Protein AF-X0RQN9-F1 (afdb_monomer_lite)

Structure (mmCIF, N/CA/C/O backbone):
data_AF-X0RQN9-F1
#
_entry.id   AF-X0RQN9-F1
#
loop_
_atom_site.group_PDB
_atom_site.id
_atom_site.type_symbol
_atom_site.label_atom_id
_atom_site.label_alt_id
_atom_site.label_comp_id
_atom_site.label_asym_id
_atom_site.label_entity_id
_atom_site.label_seq_id
_atom_site.pdbx_PDB_ins_code
_atom_site.Cartn_x
_atom_site.Cartn_y
_atom_site.Cartn_z
_atom_site.occupancy
_atom_site.B_iso_or_equiv
_atom_site.auth_seq_id
_atom_site.auth_comp_id
_atom_site.auth_asym_id
_atom_site.auth_atom_id
_atom_site.pdbx_PDB_model_num
ATOM 1 N N . MET A 1 1 ? -8.959 -24.085 -19.418 1.00 45.12 1 MET A N 1
ATOM 2 C CA . MET A 1 1 ? -8.155 -24.184 -18.183 1.00 45.12 1 MET A CA 1
ATOM 3 C C . MET A 1 1 ? -7.541 -22.819 -17.934 1.00 45.12 1 MET A C 1
ATOM 5 O O . MET A 1 1 ? -6.724 -22.394 -18.739 1.00 45.12 1 MET A O 1
ATOM 9 N N . GLY A 1 2 ? -8.014 -22.085 -16.922 1.00 58.19 2 GLY A N 1
ATOM 10 C CA . GLY A 1 2 ? -7.376 -20.827 -16.530 1.00 58.19 2 GLY A CA 1
ATOM 11 C C . GLY A 1 2 ? -5.962 -21.131 -16.048 1.00 58.19 2 GLY A C 1
ATOM 12 O O . GLY A 1 2 ? -5.771 -22.108 -15.331 1.00 58.19 2 GLY A O 1
ATOM 13 N N . ALA A 1 3 ? -4.971 -20.367 -16.499 1.00 63.06 3 ALA A N 1
ATOM 14 C CA . ALA A 1 3 ? -3.603 -20.547 -16.037 1.00 63.06 3 ALA A CA 1
ATOM 15 C C . ALA A 1 3 ? -3.561 -20.299 -14.524 1.00 63.06 3 ALA A C 1
ATOM 17 O O . ALA A 1 3 ? -3.733 -19.164 -14.081 1.00 63.06 3 ALA A O 1
ATOM 18 N N . THR A 1 4 ? -3.349 -21.352 -13.740 1.00 63.25 4 THR A N 1
ATOM 19 C CA . THR A 1 4 ? -3.060 -21.237 -12.314 1.00 63.25 4 THR A CA 1
ATOM 20 C C . THR A 1 4 ? -1.714 -20.528 -12.175 1.00 63.25 4 THR A C 1
ATOM 22 O O . THR A 1 4 ? -0.659 -21.123 -12.389 1.00 63.25 4 THR A O 1
ATOM 25 N N . ARG A 1 5 ? -1.740 -19.217 -11.912 1.00 66.25 5 ARG A N 1
ATOM 26 C CA . ARG A 1 5 ? -0.544 -18.418 -11.617 1.00 66.25 5 ARG A CA 1
ATOM 27 C C . ARG A 1 5 ? -0.232 -18.512 -10.127 1.00 66.25 5 ARG A C 1
ATOM 29 O O . ARG A 1 5 ? -0.286 -17.513 -9.417 1.00 66.25 5 ARG A O 1
ATOM 36 N N . ASP A 1 6 ? 0.093 -19.716 -9.674 1.00 73.88 6 ASP A N 1
ATOM 37 C CA . ASP A 1 6 ? 0.598 -19.928 -8.321 1.00 73.88 6 ASP A CA 1
ATOM 38 C C . ASP A 1 6 ? 2.067 -19.509 -8.298 1.00 73.88 6 ASP A C 1
ATOM 40 O O . ASP A 1 6 ? 2.965 -20.241 -8.715 1.00 73.88 6 ASP A O 1
ATOM 44 N N . VAL A 1 7 ? 2.310 -18.276 -7.866 1.00 72.69 7 VAL A N 1
ATOM 45 C CA . VAL A 1 7 ? 3.657 -17.799 -7.561 1.00 72.69 7 VAL A CA 1
ATOM 46 C C . VAL A 1 7 ? 3.905 -18.092 -6.088 1.00 72.69 7 VAL A C 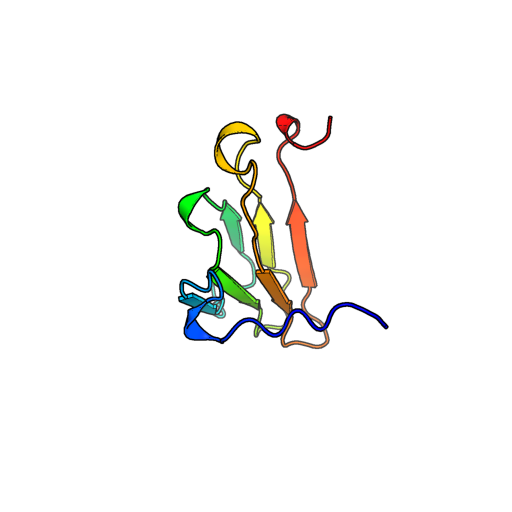1
ATOM 48 O O . VAL A 1 7 ? 3.068 -17.779 -5.242 1.00 72.69 7 VAL A O 1
ATOM 51 N N . ALA A 1 8 ? 5.049 -18.700 -5.771 1.00 78.88 8 ALA A N 1
ATOM 52 C CA . ALA A 1 8 ? 5.456 -18.884 -4.383 1.00 78.88 8 ALA A CA 1
ATOM 53 C C . ALA A 1 8 ? 5.436 -17.534 -3.650 1.00 78.88 8 ALA A C 1
ATOM 55 O O . ALA A 1 8 ? 5.748 -16.503 -4.245 1.00 78.88 8 ALA A O 1
ATOM 56 N N . LEU A 1 9 ? 5.131 -17.526 -2.350 1.00 70.06 9 LEU A N 1
ATOM 57 C CA . LEU A 1 9 ? 5.105 -16.284 -1.570 1.00 70.06 9 LEU A CA 1
ATOM 58 C C . LEU A 1 9 ? 6.458 -15.541 -1.628 1.00 70.06 9 LEU A C 1
ATOM 60 O O . LEU A 1 9 ? 6.490 -14.317 -1.649 1.00 70.06 9 LEU A O 1
ATOM 64 N N . SER A 1 10 ? 7.563 -16.287 -1.745 1.00 76.06 10 SER A N 1
ATOM 65 C CA . SER A 1 10 ? 8.924 -15.776 -1.969 1.00 76.06 10 SER A CA 1
ATOM 66 C C . SER A 1 10 ? 9.158 -15.159 -3.354 1.00 76.06 10 SER A C 1
ATOM 68 O O . SER A 1 10 ? 10.127 -14.430 -3.539 1.00 76.06 10 SER A O 1
ATOM 70 N N . GLY A 1 11 ? 8.306 -15.465 -4.332 1.00 74.69 11 GLY A N 1
ATOM 71 C CA . GLY A 1 11 ? 8.331 -14.901 -5.681 1.00 74.69 11 GLY A CA 1
ATOM 72 C C . GLY A 1 11 ? 7.391 -13.709 -5.866 1.00 74.69 11 GLY A C 1
ATOM 73 O O . GLY A 1 11 ? 7.391 -13.101 -6.936 1.00 74.69 11 GLY A O 1
ATOM 74 N N . LEU A 1 12 ? 6.588 -13.361 -4.855 1.00 76.62 12 LEU A N 1
ATOM 75 C CA . LEU A 1 12 ? 5.789 -12.143 -4.885 1.00 76.62 12 LEU A CA 1
ATOM 76 C C . LEU A 1 12 ? 6.689 -10.935 -4.597 1.00 76.62 12 LEU A C 1
ATOM 78 O O . LEU A 1 12 ? 7.523 -10.997 -3.695 1.00 76.62 12 LEU A O 1
ATOM 82 N N . PRO A 1 13 ? 6.497 -9.796 -5.284 1.00 77.75 13 PRO A N 1
ATOM 83 C CA . PRO A 1 13 ? 7.241 -8.573 -5.006 1.00 77.75 13 PRO A CA 1
ATOM 84 C C . PRO A 1 13 ? 6.728 -7.879 -3.728 1.00 77.75 13 PRO A C 1
ATOM 86 O O . PRO A 1 13 ? 6.605 -6.659 -3.709 1.00 77.75 13 PRO A O 1
ATOM 89 N N . ILE A 1 14 ? 6.388 -8.630 -2.673 1.00 85.25 14 ILE A N 1
ATOM 90 C CA . ILE A 1 14 ? 5.966 -8.071 -1.386 1.00 85.25 14 ILE A CA 1
ATOM 91 C C . ILE A 1 14 ? 7.219 -7.666 -0.617 1.00 85.25 14 ILE A C 1
ATOM 93 O O . ILE A 1 14 ? 8.098 -8.482 -0.347 1.00 85.25 14 ILE A O 1
ATOM 97 N N . ARG A 1 15 ? 7.303 -6.385 -0.277 1.00 87.00 15 ARG A N 1
ATOM 98 C CA . ARG A 1 15 ? 8.488 -5.765 0.328 1.00 87.00 15 ARG A CA 1
ATOM 99 C C . ARG A 1 15 ? 8.254 -5.297 1.757 1.00 87.00 15 ARG A C 1
ATOM 101 O O . ARG A 1 15 ? 9.215 -4.989 2.452 1.00 87.00 15 ARG A O 1
ATOM 108 N N . GLY A 1 16 ? 7.004 -5.275 2.209 1.00 90.00 16 GLY A N 1
ATOM 109 C CA . GLY A 1 16 ? 6.674 -4.943 3.587 1.00 90.00 16 GLY A CA 1
ATOM 110 C C . GLY A 1 16 ? 5.184 -4.747 3.814 1.00 90.00 16 GLY A C 1
ATOM 111 O O . GLY A 1 16 ? 4.374 -4.831 2.890 1.00 90.00 16 GLY A O 1
ATOM 112 N N . ILE A 1 17 ? 4.844 -4.463 5.067 1.00 91.12 17 ILE A N 1
ATOM 113 C CA . ILE A 1 17 ? 3.500 -4.088 5.500 1.00 91.12 17 ILE A CA 1
ATOM 114 C C . ILE A 1 17 ? 3.623 -2.750 6.224 1.00 91.12 17 ILE A C 1
ATOM 116 O O . ILE A 1 17 ? 4.439 -2.615 7.135 1.00 91.12 17 ILE A O 1
ATOM 120 N N . SER A 1 18 ? 2.806 -1.785 5.821 1.00 90.06 18 SER A N 1
ATOM 121 C CA . SER A 1 18 ? 2.618 -0.518 6.516 1.00 90.06 18 SER A CA 1
ATOM 122 C C . SER A 1 18 ? 1.221 -0.514 7.121 1.00 90.06 18 SER A C 1
ATOM 124 O O . SER A 1 18 ? 0.229 -0.665 6.409 1.00 90.06 18 SER A O 1
ATOM 126 N N . ILE A 1 19 ? 1.139 -0.395 8.442 1.00 89.06 19 ILE A N 1
ATOM 127 C CA . ILE A 1 19 ? -0.132 -0.302 9.161 1.00 89.06 19 ILE A CA 1
ATOM 128 C C . ILE A 1 19 ? -0.272 1.146 9.594 1.00 89.06 19 ILE A C 1
ATOM 130 O O . ILE A 1 19 ? 0.526 1.607 10.409 1.00 89.06 19 ILE A O 1
ATOM 134 N N . ALA A 1 20 ? -1.281 1.840 9.067 1.00 83.75 20 ALA A N 1
ATOM 135 C CA . ALA A 1 20 ? -1.577 3.200 9.494 1.00 83.75 20 ALA A CA 1
ATOM 136 C C . ALA A 1 20 ? -1.840 3.191 11.000 1.00 83.75 20 ALA A C 1
ATOM 138 O O . ALA A 1 20 ? -2.652 2.389 11.465 1.00 83.75 20 ALA A O 1
ATOM 139 N N . THR A 1 21 ? -1.155 4.045 11.757 1.00 81.62 21 THR A N 1
ATOM 140 C CA . THR A 1 21 ? -1.436 4.286 13.177 1.00 81.62 21 THR A CA 1
ATOM 141 C C . THR A 1 21 ? -2.658 5.195 13.346 1.00 81.62 21 THR A C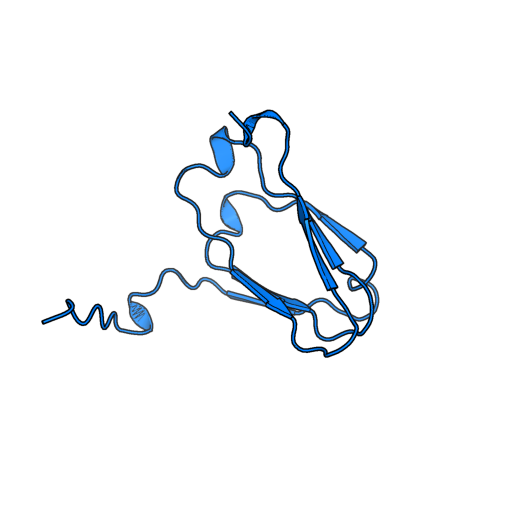 1
ATOM 143 O O . THR A 1 21 ? -3.118 5.824 12.396 1.00 81.62 21 THR A O 1
ATOM 146 N N . LEU A 1 22 ? -3.189 5.315 14.569 1.00 73.88 22 LEU A N 1
ATOM 147 C CA . LEU A 1 22 ? -4.356 6.169 14.840 1.00 73.88 22 LEU A CA 1
ATOM 148 C C . LEU A 1 22 ? -4.124 7.635 14.424 1.00 73.88 22 LEU A C 1
ATOM 150 O O . LEU A 1 22 ? -5.045 8.286 13.943 1.00 73.88 22 LEU A O 1
ATOM 154 N N . ALA A 1 23 ? -2.897 8.141 14.588 1.00 72.06 23 ALA A N 1
ATOM 155 C CA . ALA A 1 23 ? -2.524 9.498 14.188 1.00 72.06 23 ALA A CA 1
ATOM 156 C C . ALA A 1 23 ? -2.417 9.659 12.658 1.00 72.06 23 ALA A C 1
ATOM 158 O O . ALA A 1 23 ? -2.666 10.739 12.130 1.00 72.06 23 ALA A O 1
ATOM 159 N N . GLU A 1 24 ? -2.080 8.585 11.944 1.00 73.31 24 GLU A N 1
ATOM 160 C CA . GLU A 1 24 ? -1.912 8.566 10.486 1.00 73.31 24 GLU A CA 1
ATOM 161 C C . GLU A 1 24 ? -3.205 8.242 9.734 1.00 73.31 24 GLU A C 1
ATOM 163 O O . GLU A 1 24 ? -3.289 8.494 8.533 1.00 73.31 24 GLU A O 1
ATOM 168 N N . ALA A 1 25 ? -4.213 7.703 10.424 1.00 67.75 25 ALA A N 1
ATOM 169 C CA . ALA A 1 25 ? -5.485 7.294 9.837 1.00 67.75 25 ALA A CA 1
ATOM 170 C C . ALA A 1 25 ? -6.312 8.458 9.265 1.00 67.75 25 ALA A C 1
ATOM 172 O O . ALA A 1 25 ? -7.212 8.220 8.466 1.00 67.75 25 ALA A O 1
ATOM 173 N N . SER A 1 26 ? -5.994 9.695 9.659 1.00 70.19 26 SER A N 1
ATOM 174 C CA . SER A 1 26 ? -6.576 10.944 9.143 1.00 70.19 26 SER A CA 1
ATOM 175 C C . SER A 1 26 ? -5.606 11.723 8.245 1.00 70.19 26 SER A C 1
ATOM 177 O O . SER A 1 26 ? -5.906 12.848 7.844 1.00 70.19 26 SER A O 1
ATOM 179 N N . ALA A 1 27 ? -4.411 11.180 8.000 1.00 76.12 27 ALA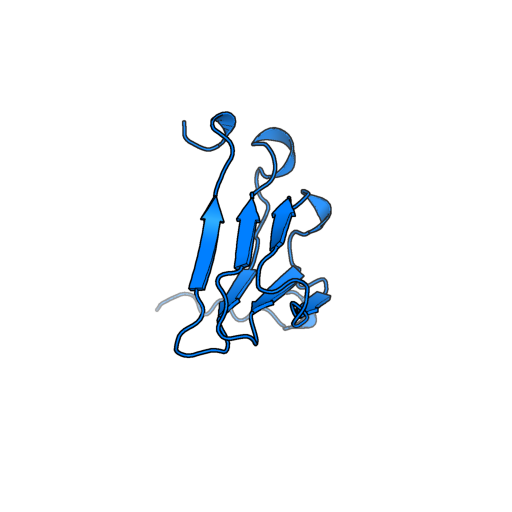 A N 1
ATOM 180 C CA . ALA A 1 27 ? -3.357 11.860 7.266 1.00 76.12 27 ALA A CA 1
ATOM 181 C C . ALA A 1 27 ? -3.437 11.565 5.762 1.00 76.12 27 ALA A C 1
ATOM 183 O O . ALA A 1 27 ? -3.927 10.522 5.319 1.00 76.12 27 ALA A O 1
ATOM 184 N N . SER A 1 28 ? -2.922 12.513 4.981 1.00 86.31 28 SER A N 1
ATOM 185 C CA . SER A 1 28 ? -2.616 12.309 3.570 1.00 86.31 28 SER A CA 1
ATOM 186 C C . SER A 1 28 ? -1.182 11.808 3.447 1.00 86.31 28 SER A C 1
ATOM 188 O O . SER A 1 28 ? -0.256 12.452 3.941 1.00 86.31 28 SER A O 1
ATOM 190 N N . HIS A 1 29 ? -1.005 10.687 2.759 1.00 89.94 29 HIS A N 1
ATOM 191 C CA . HIS A 1 29 ? 0.284 10.055 2.504 1.00 89.94 29 HIS A CA 1
ATOM 192 C C . HIS A 1 29 ? 0.622 10.175 1.024 1.00 89.94 29 HIS A C 1
ATOM 194 O O . HIS A 1 29 ? -0.176 9.781 0.176 1.00 89.94 29 HIS A O 1
ATOM 200 N N . THR A 1 30 ? 1.804 10.688 0.699 1.00 92.38 30 THR A N 1
ATOM 201 C CA . THR A 1 30 ? 2.308 10.691 -0.680 1.00 92.38 30 THR A CA 1
ATOM 202 C C . THR A 1 30 ? 3.259 9.523 -0.849 1.00 92.38 30 THR A C 1
ATOM 204 O O . THR A 1 30 ? 4.286 9.459 -0.176 1.00 92.38 30 THR A O 1
ATOM 207 N N . LEU A 1 31 ? 2.903 8.602 -1.737 1.00 92.56 31 LEU A N 1
ATOM 208 C CA . LEU A 1 31 ? 3.702 7.422 -2.023 1.00 92.56 31 LEU A CA 1
ATOM 209 C C . LEU A 1 31 ? 4.815 7.743 -3.018 1.00 92.56 31 LEU A C 1
ATOM 211 O O . LEU A 1 31 ? 4.677 8.605 -3.889 1.00 92.56 31 LEU A O 1
ATOM 215 N N . VAL A 1 32 ? 5.904 6.990 -2.923 1.00 92.62 32 VAL A N 1
ATOM 216 C CA . VAL A 1 32 ? 7.030 7.033 -3.860 1.00 92.62 32 VAL A CA 1
ATOM 217 C C . VAL A 1 32 ? 7.152 5.714 -4.623 1.00 92.62 32 VAL A C 1
ATOM 219 O O . VAL A 1 32 ? 6.634 4.678 -4.212 1.00 92.62 32 VAL A O 1
ATOM 222 N N . GLY A 1 33 ? 7.876 5.695 -5.745 1.00 89.62 33 GLY A N 1
ATOM 223 C CA . GLY A 1 33 ? 8.046 4.467 -6.541 1.00 89.62 33 GLY A CA 1
ATOM 224 C C . GLY A 1 33 ? 8.663 3.294 -5.756 1.00 89.62 33 GLY A C 1
ATOM 225 O O . GLY A 1 33 ? 8.407 2.126 -6.068 1.00 89.62 33 GLY A O 1
ATOM 226 N N . SER A 1 34 ? 9.441 3.587 -4.707 1.00 90.12 34 SER A N 1
ATOM 227 C CA . SER A 1 34 ? 10.000 2.590 -3.787 1.00 90.12 34 SER A CA 1
ATOM 228 C C . SER A 1 34 ? 8.999 2.035 -2.776 1.00 90.12 34 SER A C 1
ATOM 230 O O . SER A 1 34 ? 9.375 1.134 -2.035 1.00 90.12 34 SER A O 1
ATOM 232 N N . ASP A 1 35 ? 7.754 2.499 -2.751 1.00 92.25 35 ASP A N 1
ATOM 233 C CA . ASP A 1 35 ? 6.677 1.922 -1.938 1.00 92.25 35 ASP A CA 1
ATOM 234 C C . ASP A 1 35 ? 5.945 0.784 -2.664 1.00 92.25 35 ASP A C 1
ATOM 236 O O . ASP A 1 35 ? 5.100 0.092 -2.096 1.00 92.25 35 ASP A O 1
ATOM 240 N N . SER A 1 36 ? 6.298 0.536 -3.929 1.00 91.62 36 SER A N 1
ATOM 241 C CA . SER A 1 36 ? 5.785 -0.602 -4.683 1.00 91.62 36 SER A CA 1
ATOM 242 C C . SER A 1 36 ? 6.058 -1.910 -3.943 1.00 91.62 36 SER A C 1
ATOM 244 O O . SER A 1 36 ? 7.195 -2.186 -3.536 1.00 91.62 36 SER A O 1
ATOM 246 N N . GLY A 1 37 ? 5.024 -2.742 -3.835 1.00 89.31 37 GLY A N 1
ATOM 247 C CA . GLY A 1 37 ? 5.096 -4.010 -3.115 1.00 89.31 37 GLY A CA 1
ATOM 248 C C . GLY A 1 37 ? 4.903 -3.903 -1.601 1.00 89.31 37 GLY A C 1
ATOM 249 O O . GLY A 1 37 ? 4.990 -4.920 -0.915 1.00 89.31 37 GLY A O 1
ATOM 250 N N . VAL A 1 38 ? 4.653 -2.711 -1.059 1.00 92.56 38 VAL A N 1
ATOM 251 C CA . VAL A 1 38 ? 4.220 -2.547 0.333 1.00 92.56 38 VAL A CA 1
ATOM 252 C C . VAL A 1 38 ? 2.701 -2.693 0.411 1.00 92.56 38 VAL A C 1
ATOM 254 O O . VAL A 1 38 ? 1.970 -2.155 -0.423 1.00 92.56 38 VAL A O 1
ATOM 257 N N . LEU A 1 39 ? 2.230 -3.434 1.415 1.00 92.06 39 LEU A N 1
ATOM 258 C CA . LEU A 1 39 ? 0.813 -3.542 1.744 1.00 92.06 39 LEU A CA 1
ATOM 259 C C . LEU A 1 39 ? 0.426 -2.460 2.755 1.00 92.06 39 LEU A C 1
ATOM 261 O O . LEU A 1 39 ? 0.868 -2.508 3.901 1.00 92.06 39 LEU A O 1
ATOM 265 N N . PHE A 1 40 ? -0.404 -1.510 2.334 1.00 91.81 40 PHE A N 1
ATOM 266 C CA . PHE A 1 40 ? -0.925 -0.424 3.160 1.00 91.81 40 PHE A CA 1
ATOM 267 C C . PHE A 1 40 ? -2.243 -0.837 3.802 1.00 91.81 40 PHE A C 1
ATOM 269 O O . PHE A 1 40 ? -3.228 -1.078 3.103 1.00 91.81 40 PHE A O 1
ATOM 276 N N . ILE A 1 41 ? -2.264 -0.930 5.129 1.00 91.06 41 ILE A N 1
ATOM 277 C CA . ILE A 1 41 ? -3.422 -1.380 5.898 1.00 91.06 41 ILE A CA 1
ATOM 278 C C . ILE A 1 41 ? -3.977 -0.217 6.711 1.00 91.06 41 ILE A C 1
ATOM 280 O O . ILE A 1 41 ? -3.327 0.253 7.648 1.00 91.06 41 ILE A O 1
ATOM 284 N N . ASN A 1 42 ? -5.211 0.190 6.410 1.00 89.00 42 ASN A N 1
ATOM 285 C CA . ASN A 1 42 ? -5.970 1.054 7.306 1.00 89.00 42 ASN A CA 1
ATOM 286 C C . ASN A 1 42 ? -6.708 0.188 8.336 1.00 89.00 42 ASN A C 1
ATOM 288 O O . ASN A 1 42 ? -7.586 -0.599 7.985 1.00 89.00 42 ASN A O 1
ATOM 292 N N . LYS A 1 43 ? -6.336 0.320 9.612 1.00 87.69 43 LYS A N 1
ATOM 293 C CA . LYS A 1 43 ? -6.956 -0.388 10.744 1.00 87.69 43 LYS A CA 1
ATOM 294 C C . LYS A 1 43 ? -7.821 0.542 11.599 1.00 87.69 43 LYS A C 1
ATOM 296 O O . LYS A 1 43 ? -8.192 0.169 12.709 1.00 87.69 43 LYS A O 1
ATOM 301 N N . TYR A 1 44 ? -8.152 1.740 11.136 1.00 85.69 44 TYR A N 1
ATOM 302 C CA . TYR A 1 44 ? -8.911 2.711 11.922 1.00 85.69 44 TYR A CA 1
ATOM 303 C C . TYR A 1 44 ? -10.142 3.206 11.163 1.00 85.69 44 TYR A C 1
ATOM 305 O O . TYR A 1 44 ? -10.244 3.084 9.948 1.00 85.69 44 TYR A O 1
ATOM 313 N N . THR A 1 45 ? -11.124 3.721 11.900 1.00 85.50 45 THR A N 1
ATOM 314 C CA . THR A 1 45 ? -12.423 4.132 11.343 1.00 85.50 45 THR A CA 1
ATOM 315 C C . THR A 1 45 ? -12.371 5.473 10.610 1.00 85.50 45 THR A C 1
ATOM 317 O O . THR A 1 45 ? -13.414 5.970 10.200 1.00 85.50 45 THR A O 1
ATOM 320 N N . THR A 1 46 ? -11.187 6.067 10.464 1.00 85.69 46 THR A N 1
ATOM 321 C CA . THR A 1 46 ? -10.977 7.330 9.752 1.00 85.69 46 THR A CA 1
ATOM 322 C C . THR A 1 46 ? -10.510 7.079 8.323 1.00 85.69 46 THR A C 1
ATOM 324 O O . THR A 1 46 ? -9.856 6.073 8.041 1.00 85.69 46 THR A O 1
ATOM 327 N N . THR A 1 47 ? -10.845 7.999 7.418 1.00 86.38 47 THR A N 1
ATOM 328 C CA . THR A 1 47 ? -10.410 7.951 6.023 1.00 86.38 47 THR A CA 1
ATOM 329 C C . THR A 1 47 ? -8.932 8.290 5.888 1.00 86.38 47 THR A C 1
ATOM 331 O O . THR A 1 47 ? -8.518 9.414 6.170 1.00 86.38 47 THR A O 1
ATOM 334 N N . THR A 1 48 ? -8.153 7.337 5.3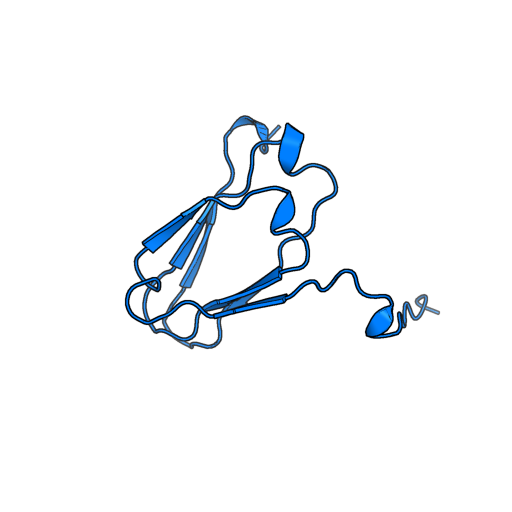81 1.00 89.00 48 THR A N 1
ATOM 335 C CA . THR A 1 48 ? -6.738 7.538 5.044 1.00 89.00 48 THR A CA 1
ATOM 336 C C . THR A 1 48 ? -6.607 7.796 3.550 1.00 89.00 48 THR A C 1
ATOM 338 O O . THR A 1 48 ? -7.132 7.027 2.741 1.00 89.00 48 THR A O 1
ATOM 341 N N . THR A 1 49 ? -5.908 8.868 3.175 1.00 91.50 49 THR A N 1
ATOM 342 C CA . THR A 1 49 ? -5.708 9.224 1.762 1.00 91.50 49 THR A CA 1
ATOM 343 C C . THR A 1 49 ? -4.290 8.883 1.327 1.00 91.50 49 THR A C 1
ATOM 345 O O . THR A 1 49 ? -3.335 9.303 1.974 1.00 91.50 49 THR A O 1
ATOM 348 N N . TYR A 1 50 ? -4.148 8.161 0.218 1.00 92.69 50 TYR A N 1
ATOM 349 C CA . TYR A 1 50 ? -2.870 7.867 -0.424 1.00 92.69 50 TYR A CA 1
ATOM 350 C C . TYR A 1 50 ? -2.819 8.511 -1.806 1.00 92.69 50 TYR A C 1
ATOM 352 O O . TYR A 1 50 ? -3.649 8.219 -2.664 1.00 92.69 50 TYR A O 1
ATOM 360 N N . THR A 1 51 ? -1.819 9.356 -2.030 1.00 93.81 51 THR A N 1
ATOM 361 C CA . THR A 1 51 ? -1.521 9.931 -3.342 1.00 93.81 51 THR A CA 1
ATOM 362 C C . THR A 1 51 ? -0.454 9.079 -4.012 1.00 93.81 51 THR A C 1
ATOM 364 O O . THR A 1 51 ? 0.635 8.902 -3.464 1.00 93.81 51 THR A O 1
ATOM 367 N N . LEU A 1 52 ? -0.772 8.528 -5.181 1.00 92.81 52 LEU A N 1
ATOM 368 C CA . LEU A 1 52 ? 0.175 7.784 -6.005 1.00 92.81 52 LEU A CA 1
ATOM 369 C C . LEU A 1 52 ? 1.328 8.694 -6.472 1.00 92.81 52 LEU A C 1
ATOM 371 O O . LEU A 1 52 ? 1.142 9.906 -6.601 1.00 92.81 52 LEU A O 1
ATOM 375 N N . PRO A 1 53 ? 2.516 8.130 -6.745 1.00 92.69 53 PRO A N 1
ATOM 376 C CA . PRO A 1 53 ? 3.616 8.897 -7.316 1.00 92.69 53 PRO A CA 1
ATOM 377 C C . PRO A 1 53 ? 3.293 9.408 -8.731 1.00 92.69 53 PRO A C 1
ATOM 379 O O . PRO A 1 53 ? 2.329 8.972 -9.364 1.00 92.69 53 PRO A O 1
ATOM 382 N N . SER A 1 54 ? 4.151 10.304 -9.232 1.00 91.75 54 SER A N 1
ATOM 383 C CA . SER A 1 54 ? 4.144 10.759 -10.630 1.00 91.75 54 SER A CA 1
ATOM 384 C C . SER A 1 54 ? 4.185 9.584 -11.612 1.00 91.75 54 SER A C 1
ATOM 386 O O . SER A 1 54 ? 4.661 8.493 -11.272 1.00 91.75 54 SER A O 1
ATOM 388 N N . LEU A 1 55 ? 3.766 9.802 -12.860 1.00 88.00 55 LEU A N 1
ATOM 389 C CA . LEU A 1 55 ? 3.789 8.751 -13.884 1.00 88.00 55 LEU A CA 1
ATOM 390 C C . LEU A 1 55 ? 5.206 8.197 -14.096 1.00 88.00 55 LEU A C 1
ATOM 392 O O . LEU A 1 55 ? 5.380 6.994 -14.296 1.00 88.00 55 LEU A O 1
ATOM 396 N N . VAL A 1 56 ? 6.222 9.061 -14.027 1.00 89.38 56 VAL A N 1
ATOM 397 C CA . VAL A 1 56 ? 7.633 8.684 -14.211 1.00 89.38 56 VAL A CA 1
ATOM 398 C C . VAL A 1 56 ? 8.078 7.676 -13.148 1.00 89.38 56 VAL A C 1
ATOM 400 O O . VAL A 1 56 ? 8.735 6.689 -13.480 1.00 89.38 56 VAL A O 1
ATOM 403 N N . ASP A 1 57 ? 7.666 7.881 -11.898 1.00 89.12 57 ASP A N 1
ATOM 404 C CA . ASP A 1 57 ? 8.085 7.056 -10.760 1.00 89.12 57 ASP A CA 1
ATOM 405 C C . ASP A 1 57 ? 7.144 5.864 -10.501 1.00 89.12 57 ASP A C 1
ATOM 407 O O . ASP A 1 57 ? 7.555 4.839 -9.942 1.00 89.12 57 ASP A O 1
ATOM 411 N N . GLY A 1 58 ? 5.877 5.989 -10.903 1.00 87.19 58 GLY A N 1
ATOM 412 C CA . GLY A 1 58 ? 4.816 5.002 -10.698 1.00 87.19 58 GLY A CA 1
ATOM 413 C C . GLY A 1 58 ? 4.669 3.975 -11.820 1.00 87.19 58 GLY A C 1
ATOM 414 O O . GLY A 1 58 ? 4.045 2.929 -11.618 1.00 87.19 58 GLY A O 1
ATOM 415 N N . LYS A 1 59 ? 5.245 4.217 -13.003 1.00 87.75 59 LYS A N 1
ATOM 416 C CA . LYS A 1 59 ? 5.094 3.313 -14.150 1.00 87.75 59 LYS A CA 1
ATOM 417 C C . LYS A 1 59 ? 5.599 1.899 -13.836 1.00 87.75 59 LYS A C 1
ATOM 419 O O . LYS A 1 59 ? 6.748 1.688 -13.452 1.00 87.75 59 LYS A O 1
ATOM 424 N N . GLY A 1 60 ? 4.727 0.909 -14.047 1.00 86.81 60 GLY A N 1
ATOM 425 C CA . GLY A 1 60 ? 5.027 -0.510 -13.817 1.00 86.81 60 GLY A CA 1
ATOM 426 C C . GLY A 1 60 ? 5.127 -0.909 -12.340 1.00 86.81 60 GLY A C 1
ATOM 427 O O . GLY A 1 60 ? 5.575 -2.017 -12.044 1.00 86.81 60 GLY A O 1
ATOM 428 N N . LYS A 1 61 ? 4.739 -0.024 -11.415 1.00 88.81 61 LYS A N 1
ATOM 429 C CA . LYS A 1 61 ? 4.681 -0.297 -9.976 1.00 88.81 61 LYS A CA 1
ATOM 430 C C . LYS A 1 61 ? 3.299 -0.798 -9.570 1.00 88.81 61 LYS A C 1
ATOM 432 O O . LYS A 1 61 ? 2.307 -0.537 -10.245 1.00 88.81 61 LYS A O 1
ATOM 437 N N . ILE A 1 62 ? 3.246 -1.526 -8.456 1.00 88.62 62 ILE A N 1
ATOM 438 C CA . ILE A 1 62 ? 2.002 -2.051 -7.886 1.00 88.62 62 ILE A CA 1
ATOM 439 C C . ILE A 1 62 ? 1.938 -1.658 -6.410 1.00 88.62 62 ILE A C 1
ATOM 441 O O . ILE A 1 62 ? 2.839 -1.994 -5.637 1.00 88.62 62 ILE A O 1
ATOM 445 N N . PHE A 1 63 ? 0.855 -0.983 -6.029 1.00 90.06 63 PHE A N 1
ATOM 446 C CA . PHE A 1 63 ? 0.561 -0.545 -4.663 1.00 90.06 63 PHE A CA 1
ATOM 447 C C . PHE A 1 63 ? -0.667 -1.289 -4.152 1.00 90.06 63 PHE A C 1
ATOM 449 O O . PHE A 1 63 ? -1.642 -1.450 -4.887 1.00 90.06 63 PHE A O 1
ATOM 456 N N . TRP A 1 64 ? -0.589 -1.811 -2.930 1.00 90.50 64 TRP A N 1
ATOM 457 C CA . TRP A 1 64 ? -1.630 -2.668 -2.372 1.00 90.50 64 TRP A CA 1
ATOM 458 C C . TRP A 1 64 ? -2.269 -1.949 -1.194 1.00 90.50 64 TRP A C 1
ATOM 460 O O . TRP A 1 64 ? -1.583 -1.620 -0.231 1.00 90.50 64 TRP A O 1
ATOM 470 N N . PHE A 1 65 ? -3.580 -1.739 -1.258 1.00 91.56 65 PHE A N 1
ATOM 471 C CA . PHE A 1 65 ? -4.338 -1.065 -0.212 1.00 91.56 65 PHE A CA 1
ATOM 472 C C . PHE A 1 65 ? -5.379 -2.017 0.362 1.00 91.56 65 PHE A C 1
ATOM 474 O O . PHE A 1 65 ? -6.146 -2.626 -0.384 1.00 91.56 65 PHE A O 1
ATOM 481 N N . LEU A 1 66 ? -5.410 -2.141 1.683 1.00 90.81 66 LEU A N 1
ATOM 482 C CA . LEU A 1 66 ? -6.353 -2.990 2.392 1.00 90.81 66 LEU A CA 1
ATOM 483 C C . LEU A 1 66 ? -7.020 -2.196 3.505 1.00 90.81 66 LEU A C 1
ATOM 485 O O . LEU A 1 66 ? -6.372 -1.700 4.425 1.00 90.81 66 LEU A O 1
ATOM 489 N N . ASN A 1 67 ? -8.341 -2.110 3.433 1.00 89.94 67 ASN A N 1
ATOM 490 C CA . ASN A 1 67 ? -9.137 -1.543 4.501 1.00 89.94 67 ASN A CA 1
ATOM 491 C C . ASN A 1 67 ? -9.562 -2.667 5.451 1.00 89.94 67 ASN A C 1
ATOM 493 O O . ASN A 1 67 ? -10.326 -3.551 5.068 1.00 89.94 67 ASN A O 1
ATOM 497 N N . ALA A 1 68 ? -9.035 -2.654 6.672 1.00 88.94 68 ALA A N 1
ATOM 498 C CA . ALA A 1 68 ? -9.336 -3.638 7.708 1.00 88.94 68 ALA A CA 1
ATOM 499 C C . ALA A 1 68 ? -10.459 -3.167 8.651 1.00 88.94 68 ALA A C 1
ATOM 501 O O . ALA A 1 68 ? -10.583 -3.682 9.763 1.00 88.94 68 ALA A O 1
ATOM 502 N N . GLN A 1 69 ? -11.249 -2.171 8.237 1.00 84.25 69 GLN A N 1
ATOM 503 C CA . GLN A 1 69 ? -12.350 -1.596 9.007 1.00 84.25 69 GLN A CA 1
ATOM 504 C C . GLN A 1 69 ? -13.633 -1.495 8.185 1.00 84.25 69 GLN A C 1
ATOM 506 O O . GLN A 1 69 ? -13.606 -1.450 6.959 1.00 84.25 69 GLN A O 1
ATOM 511 N N . SER A 1 70 ? -14.772 -1.461 8.879 1.00 80.88 70 SER A N 1
ATOM 512 C CA . SER A 1 70 ? -16.102 -1.430 8.259 1.00 80.88 70 SER A CA 1
ATOM 513 C C . SER A 1 70 ? -16.616 -0.026 7.937 1.00 80.88 70 SER A C 1
ATOM 515 O O . SER A 1 70 ? -17.544 0.100 7.144 1.00 80.88 70 SER A O 1
ATOM 517 N N . THR A 1 71 ? -16.048 1.016 8.552 1.00 81.62 71 THR A N 1
ATOM 518 C CA . THR A 1 71 ? -16.538 2.402 8.424 1.00 81.62 71 THR A CA 1
ATOM 519 C C . THR A 1 71 ? -15.477 3.413 8.000 1.00 81.62 71 THR A C 1
ATOM 521 O O . THR A 1 71 ? -15.836 4.506 7.582 1.00 81.62 71 THR A O 1
ATOM 524 N N . GLY A 1 72 ? -14.187 3.090 8.140 1.00 73.75 72 GLY A N 1
ATOM 525 C CA . GLY A 1 72 ? -13.114 3.909 7.574 1.00 73.75 72 GLY A CA 1
ATOM 526 C C . GLY A 1 72 ? -13.040 3.702 6.067 1.00 73.75 72 GLY A C 1
ATOM 527 O O . GLY A 1 72 ? -13.466 2.662 5.571 1.00 73.75 72 GLY A O 1
ATOM 528 N N . GLU A 1 73 ? -12.486 4.665 5.339 1.00 83.81 73 GLU A N 1
ATOM 529 C CA . GLU A 1 73 ? -12.258 4.546 3.898 1.00 83.81 73 GLU A CA 1
ATOM 530 C C . GLU A 1 73 ? -10.760 4.601 3.582 1.00 83.81 73 GLU A C 1
ATOM 532 O O . GLU A 1 73 ? -9.952 5.156 4.330 1.00 83.81 73 GLU A O 1
ATOM 537 N N . ILE A 1 74 ? -10.380 4.015 2.450 1.00 89.56 74 ILE A N 1
ATOM 538 C CA . ILE A 1 74 ? -9.099 4.308 1.814 1.00 89.56 74 ILE A CA 1
ATOM 539 C C . ILE A 1 74 ? -9.415 5.113 0.564 1.00 89.56 74 ILE A C 1
ATOM 541 O O . ILE A 1 74 ? -10.038 4.597 -0.364 1.00 89.56 74 ILE A O 1
ATOM 545 N N . ALA A 1 75 ? -8.968 6.363 0.542 1.00 90.31 75 ALA A N 1
ATOM 546 C CA . ALA A 1 75 ? -9.019 7.195 -0.646 1.00 90.31 75 ALA A CA 1
ATOM 547 C C . ALA A 1 75 ? -7.683 7.077 -1.384 1.00 90.31 75 ALA A C 1
ATOM 549 O O . ALA A 1 75 ? -6.627 7.314 -0.801 1.00 90.31 75 ALA A O 1
ATOM 550 N N . VAL A 1 76 ? -7.721 6.713 -2.664 1.00 91.88 76 VAL A N 1
ATOM 551 C CA . VAL A 1 76 ? -6.530 6.689 -3.520 1.00 91.88 76 VAL A CA 1
ATOM 552 C C . VAL A 1 76 ? -6.681 7.774 -4.570 1.00 91.88 76 VAL A C 1
ATOM 554 O O . VAL A 1 76 ? -7.658 7.790 -5.318 1.00 91.88 76 VAL A O 1
ATOM 557 N N . THR A 1 77 ? -5.715 8.680 -4.620 1.00 92.75 77 THR A N 1
ATOM 558 C CA . THR A 1 77 ? -5.648 9.760 -5.602 1.00 92.75 77 THR A CA 1
ATOM 559 C C . THR A 1 77 ? -4.408 9.588 -6.469 1.00 92.75 77 THR A C 1
ATOM 561 O O . THR A 1 77 ? -3.431 8.950 -6.077 1.00 92.75 77 THR A O 1
ATOM 564 N N . ALA A 1 78 ? -4.448 10.146 -7.673 1.00 88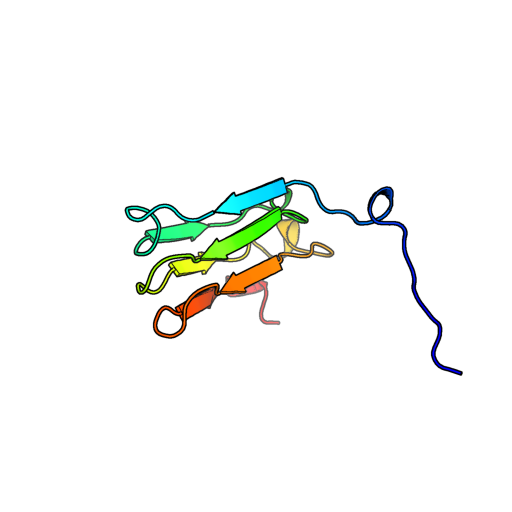.44 78 ALA A N 1
ATOM 565 C CA . ALA A 1 78 ? -3.311 10.179 -8.578 1.00 88.44 78 ALA A CA 1
ATOM 566 C C . ALA A 1 78 ? -3.040 11.631 -8.992 1.00 88.44 78 ALA A C 1
ATOM 568 O O . ALA A 1 78 ? -3.991 12.415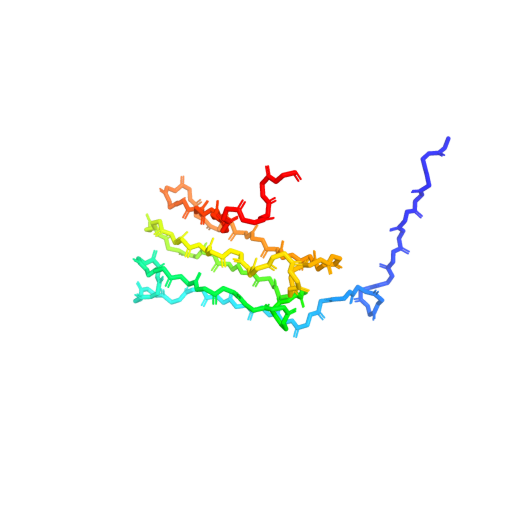 -9.092 1.00 88.44 78 ALA A O 1
ATOM 569 N N . PRO A 1 79 ? -1.778 12.008 -9.241 1.00 86.81 79 PRO A N 1
ATOM 570 C CA . PRO A 1 79 ? -1.487 13.285 -9.858 1.00 86.81 79 PRO A CA 1
ATOM 571 C C . PRO A 1 79 ? -1.962 13.281 -11.323 1.00 86.81 79 PRO A C 1
ATOM 573 O O . PRO A 1 79 ? -2.213 12.234 -11.926 1.00 86.81 79 PRO A O 1
ATOM 576 N N . SER A 1 80 ? -2.175 14.473 -11.883 1.00 83.31 80 SER A N 1
ATOM 577 C CA . SER A 1 80 ? -2.850 14.661 -13.177 1.00 83.31 80 SER A CA 1
ATOM 578 C C . SER A 1 80 ? -2.104 14.057 -14.372 1.00 83.31 80 SER A C 1
ATOM 580 O O . SER A 1 80 ? -2.713 13.790 -15.405 1.00 83.31 80 SER A O 1
ATOM 582 N N . ASP A 1 81 ? -0.805 13.812 -14.231 1.00 78.81 81 ASP A N 1
ATOM 583 C CA . ASP A 1 81 ? 0.060 13.153 -15.210 1.00 78.81 81 ASP A CA 1
ATOM 584 C C . ASP A 1 81 ? -0.197 11.641 -15.333 1.00 78.81 81 ASP A C 1
ATOM 586 O O . ASP A 1 81 ? 0.132 11.049 -16.359 1.00 78.81 81 ASP A O 1
ATOM 590 N N . CYS A 1 82 ? -0.826 11.018 -14.333 1.00 67.88 82 CYS A N 1
ATOM 591 C CA . CYS A 1 82 ? -1.197 9.599 -14.340 1.00 67.88 82 CYS A CA 1
ATOM 592 C C . CYS A 1 82 ? -2.574 9.307 -14.974 1.00 67.88 82 CYS A C 1
ATOM 594 O O . CYS A 1 82 ? -2.952 8.140 -15.059 1.00 67.88 82 CYS A O 1
ATOM 596 N N . MET A 1 83 ? -3.340 10.327 -15.387 1.00 59.06 83 MET A N 1
ATOM 597 C CA . MET A 1 83 ? -4.733 10.193 -15.861 1.00 59.06 83 MET A CA 1
ATOM 598 C C . MET A 1 83 ? -4.921 10.301 -17.389 1.00 59.06 83 MET A C 1
ATOM 600 O O . MET A 1 83 ? -6.058 10.435 -17.844 1.00 59.06 83 MET A O 1
ATOM 604 N N . MET A 1 84 ? -3.839 10.266 -18.175 1.00 48.19 84 MET A N 1
ATOM 605 C CA . MET A 1 84 ? -3.893 10.313 -19.648 1.00 48.19 84 MET A CA 1
ATOM 606 C C . MET A 1 84 ? -3.883 8.930 -20.296 1.00 48.19 84 MET A C 1
ATOM 608 O O . MET A 1 84 ? -3.127 8.055 -19.818 1.00 48.19 84 MET A O 1
#

Secondary structure (DSSP, 8-state):
--------GGGS---EEEE--TTTTTSEEE--GGGTTEEEEE-SSSPEEEEPPPHHHHTT---EEEE-SSS--EEEE--GGG--

Foldseek 3Di:
DPPPPDDPPVRQLADEEDEQDPVQLQPEAEDFLVCFNYEYEDPDLAEHEYEYDACVGCPPGHYHYYYPDDRYHYHYHYPPNVVD

Sequence (84 aa):
MGATRDVALSGLPIRGISIATLAEASASHTLVGSDSGVLFINKYTTTTTYTLPSLVDGKGKIFWFLNAQSTGEIAVTAPSDCMM

Organism: NCBI:txid412755

pLDDT: mean 83.27, std 10.49, range [45.12, 93.81]

Radius of gyration: 14.42 Å; chains: 1; bounding box: 26×39×34 Å